Protein AF-X1PSP9-F1 (afdb_monomer_lite)

Foldseek 3Di:
DDPPDPPPPPDPPPPDDLVVLLVLLLVLCCLLVNDPPVCSVVVSVVSVPDDPVRSVVSSVVSNVSSVVSPRPPPPDDPPPDD

Organism: NCBI:txid412755

pLDDT: mean 77.73, std 20.38, range [36.97, 96.44]

Structure (mmCIF, N/CA/C/O backbone):
data_AF-X1PSP9-F1
#
_entry.id   AF-X1PSP9-F1
#
loop_
_atom_site.group_PDB
_atom_site.id
_atom_site.type_symbol
_atom_site.label_atom_id
_atom_site.label_alt_id
_atom_site.label_comp_id
_atom_site.label_asym_id
_atom_site.label_entity_id
_atom_site.label_seq_id
_atom_site.pdbx_PDB_ins_code
_atom_site.Cartn_x
_atom_site.Cartn_y
_atom_site.Cartn_z
_atom_site.occupancy
_atom_site.B_iso_or_equiv
_atom_site.auth_seq_id
_atom_site.auth_comp_id
_atom_site.auth_asym_id
_atom_site.auth_atom_id
_atom_site.pdbx_PDB_model_num
ATOM 1 N N . MET A 1 1 ? 38.404 23.755 14.276 1.00 36.97 1 MET A N 1
ATOM 2 C CA . MET A 1 1 ? 36.950 23.665 14.026 1.00 36.97 1 MET A CA 1
ATOM 3 C C . MET A 1 1 ? 36.545 22.222 14.244 1.00 36.97 1 MET A C 1
ATOM 5 O O . MET A 1 1 ? 36.994 21.367 13.496 1.00 36.97 1 MET A O 1
ATOM 9 N N . VAL A 1 2 ? 35.826 21.939 15.328 1.00 41.50 2 VAL A N 1
ATOM 10 C CA . VAL A 1 2 ? 35.351 20.585 15.637 1.00 41.50 2 VAL A CA 1
ATOM 11 C C . VAL A 1 2 ? 34.062 20.375 14.847 1.00 41.50 2 VAL A C 1
ATOM 13 O O . VAL A 1 2 ? 33.120 21.145 15.009 1.00 41.50 2 VAL A O 1
ATOM 16 N N . GLN A 1 3 ? 34.040 19.381 13.959 1.00 43.03 3 GLN A N 1
ATOM 17 C CA . GLN A 1 3 ? 32.813 18.891 13.332 1.00 43.03 3 GLN A CA 1
ATOM 18 C C . GLN A 1 3 ? 31.948 18.251 14.424 1.00 43.03 3 GLN A C 1
ATOM 20 O O . GLN A 1 3 ? 32.126 17.091 14.781 1.00 43.03 3 GLN A O 1
ATOM 25 N N . THR A 1 4 ? 31.039 19.031 14.999 1.00 46.34 4 THR A N 1
ATOM 26 C CA . THR A 1 4 ? 29.979 18.553 15.890 1.00 46.34 4 THR A CA 1
ATOM 27 C C . THR A 1 4 ? 28.682 18.457 15.107 1.00 46.34 4 THR A C 1
ATOM 29 O O . THR A 1 4 ? 27.793 19.279 15.289 1.00 46.34 4 THR A O 1
ATOM 32 N N . ASP A 1 5 ? 28.568 17.469 14.227 1.00 44.34 5 ASP A N 1
ATOM 33 C CA . ASP A 1 5 ? 27.244 16.971 13.866 1.00 44.34 5 ASP A CA 1
ATOM 34 C C . ASP A 1 5 ? 27.351 15.511 13.422 1.00 44.34 5 ASP A C 1
ATOM 36 O O . ASP A 1 5 ? 27.669 15.187 12.280 1.00 44.34 5 ASP A O 1
ATOM 40 N N . ASN A 1 6 ? 27.136 14.600 14.373 1.00 48.97 6 ASN A N 1
ATOM 41 C CA . ASN A 1 6 ? 26.916 13.188 14.080 1.00 48.97 6 ASN A CA 1
ATOM 42 C C . ASN A 1 6 ? 25.560 13.080 13.389 1.00 48.97 6 ASN A C 1
ATOM 44 O O . ASN A 1 6 ? 24.574 12.894 14.095 1.00 48.97 6 ASN A O 1
ATOM 48 N N . GLY A 1 7 ? 25.533 13.240 12.059 1.00 48.25 7 GLY A N 1
ATOM 49 C CA . GLY A 1 7 ? 24.385 13.127 11.148 1.00 48.25 7 GLY A CA 1
ATOM 50 C C . GLY A 1 7 ? 23.122 12.543 11.775 1.00 48.25 7 GLY A C 1
ATOM 51 O O . GLY A 1 7 ? 22.800 11.369 11.571 1.00 48.25 7 GLY A O 1
ATOM 52 N N . LYS A 1 8 ? 22.415 13.360 12.565 1.00 43.72 8 LYS A N 1
ATOM 53 C CA . LYS A 1 8 ? 21.193 12.948 13.241 1.00 43.72 8 LYS A CA 1
ATOM 54 C C . LYS A 1 8 ? 20.149 12.826 12.148 1.00 43.72 8 LYS A C 1
ATOM 56 O O . LYS A 1 8 ? 19.568 13.820 11.732 1.00 43.72 8 LYS A O 1
ATOM 61 N N . LYS A 1 9 ? 19.936 11.602 11.657 1.00 55.44 9 LYS A N 1
ATOM 62 C CA . LYS A 1 9 ? 18.705 11.275 10.941 1.00 55.44 9 LYS A CA 1
ATOM 63 C C . LYS A 1 9 ? 17.581 11.615 11.908 1.00 55.44 9 LYS A C 1
ATOM 65 O O . LYS A 1 9 ? 17.493 10.991 12.969 1.00 55.44 9 LYS A O 1
ATOM 70 N N . ASP A 1 10 ? 16.806 12.646 11.583 1.00 49.91 10 ASP A N 1
ATOM 71 C CA . ASP A 1 10 ? 15.611 13.000 12.337 1.00 49.91 10 ASP A CA 1
ATOM 72 C C . ASP A 1 10 ? 14.832 11.718 12.622 1.00 49.91 10 ASP A C 1
ATOM 74 O O . ASP A 1 10 ? 14.585 10.910 11.721 1.00 49.91 10 ASP A O 1
ATOM 78 N N . GLN A 1 11 ? 14.515 11.483 13.898 1.00 49.59 11 GLN A N 1
ATOM 79 C CA . GLN A 1 11 ? 13.726 10.320 14.278 1.00 49.59 11 GLN A CA 1
ATOM 80 C C . GLN A 1 11 ? 12.423 10.366 13.486 1.00 49.59 11 GLN A C 1
ATOM 82 O O . GLN A 1 11 ? 11.635 11.306 13.618 1.00 49.59 11 GLN A O 1
ATOM 87 N N . MET A 1 12 ? 12.214 9.355 12.645 1.00 53.69 12 MET A N 1
ATOM 88 C CA . MET A 1 12 ? 11.029 9.251 11.811 1.00 53.69 12 MET A CA 1
ATOM 89 C C . MET A 1 12 ? 9.801 9.245 12.728 1.00 53.69 12 MET A C 1
ATOM 91 O O . MET A 1 12 ? 9.565 8.293 13.472 1.00 53.69 12 MET A O 1
ATOM 95 N N . ARG A 1 13 ? 9.032 10.340 12.723 1.00 49.22 13 ARG A N 1
ATOM 96 C CA . ARG A 1 13 ? 7.785 10.440 13.486 1.00 49.22 13 ARG A CA 1
ATOM 97 C C . ARG A 1 13 ? 6.742 9.549 12.825 1.00 49.22 13 ARG A C 1
ATOM 99 O O . ARG A 1 13 ? 6.062 9.952 11.883 1.00 49.22 13 ARG A O 1
ATOM 106 N N . LEU A 1 14 ? 6.636 8.322 13.322 1.00 52.72 14 LEU A N 1
ATOM 107 C CA . LEU A 1 14 ? 5.685 7.333 12.837 1.00 52.72 14 LEU A CA 1
ATOM 108 C C . LEU A 1 14 ? 4.290 7.642 13.403 1.00 52.72 14 LEU A C 1
ATOM 110 O O . LEU A 1 14 ? 3.905 7.164 14.466 1.00 52.72 14 LEU A O 1
ATOM 114 N N . ASN A 1 15 ? 3.533 8.489 12.707 1.00 56.16 15 ASN A N 1
ATOM 115 C CA . ASN A 1 15 ? 2.136 8.753 13.050 1.00 56.16 15 ASN A CA 1
ATOM 116 C C . ASN A 1 15 ? 1.250 7.702 12.354 1.00 56.16 15 ASN A C 1
ATOM 118 O O . ASN A 1 15 ? 0.825 7.883 11.214 1.00 56.16 15 ASN A O 1
ATOM 122 N N . LEU A 1 16 ? 1.049 6.556 13.013 1.00 66.31 16 LEU A N 1
ATOM 123 C CA . LEU A 1 16 ? 0.371 5.365 12.477 1.00 66.31 16 LEU A CA 1
ATOM 124 C C . LEU A 1 16 ? -1.159 5.437 12.619 1.00 66.31 16 LEU A C 1
ATOM 126 O O . LEU A 1 16 ? -1.786 4.553 13.203 1.00 66.31 16 LEU A O 1
ATOM 130 N N . THR A 1 17 ? -1.796 6.479 12.088 1.00 88.06 17 THR A N 1
ATOM 131 C CA . THR A 1 17 ? -3.253 6.404 11.912 1.00 88.06 17 THR A CA 1
ATOM 132 C C . THR A 1 17 ? -3.571 5.461 10.755 1.00 88.06 17 THR A C 1
ATOM 134 O O . THR A 1 17 ? -2.811 5.362 9.788 1.00 88.06 17 THR A O 1
ATOM 137 N N . ARG A 1 18 ? -4.706 4.760 10.833 1.00 90.38 18 ARG A N 1
ATOM 138 C CA . ARG A 1 18 ? -5.142 3.821 9.789 1.00 90.38 18 ARG A CA 1
ATOM 139 C C . ARG A 1 18 ? -5.233 4.501 8.420 1.00 90.38 18 ARG A C 1
ATOM 141 O O . ARG A 1 18 ? -4.727 3.977 7.435 1.00 90.38 18 ARG A O 1
ATOM 148 N N . GLU A 1 19 ? -5.811 5.696 8.378 1.00 91.50 19 GLU A N 1
ATOM 149 C CA . GLU A 1 19 ? -5.925 6.521 7.169 1.00 91.50 19 GLU A CA 1
ATOM 150 C C . GLU A 1 19 ? -4.554 6.858 6.575 1.00 91.50 19 GLU A C 1
ATOM 152 O O . GLU A 1 19 ? -4.333 6.683 5.377 1.00 91.50 19 GLU A O 1
ATOM 157 N N . ARG A 1 20 ? -3.598 7.264 7.419 1.00 90.00 20 ARG A N 1
ATOM 158 C CA . ARG A 1 20 ? -2.246 7.600 6.969 1.00 90.00 20 ARG A CA 1
ATOM 159 C C . ARG A 1 20 ? -1.475 6.368 6.502 1.00 90.00 20 ARG A C 1
ATOM 161 O O . ARG A 1 20 ? -0.766 6.453 5.505 1.00 90.00 20 ARG A O 1
ATOM 168 N N . ALA A 1 21 ? -1.652 5.222 7.159 1.00 91.81 21 ALA A N 1
ATOM 169 C CA . ALA A 1 21 ? -1.065 3.955 6.728 1.00 91.81 21 ALA A CA 1
ATOM 170 C C . ALA A 1 21 ? -1.584 3.525 5.345 1.00 91.81 21 ALA A C 1
ATOM 172 O O . ALA A 1 21 ? -0.787 3.109 4.502 1.00 91.81 21 ALA A O 1
ATOM 173 N N . LYS A 1 22 ? -2.889 3.686 5.075 1.00 95.00 22 LYS A N 1
ATOM 174 C CA . LYS A 1 22 ? -3.462 3.439 3.742 1.00 95.00 22 LYS A CA 1
ATOM 175 C C . LYS A 1 22 ? -2.859 4.365 2.687 1.00 95.00 22 LYS A C 1
ATOM 177 O O . LYS A 1 22 ? -2.351 3.884 1.676 1.00 95.00 22 LYS A O 1
ATOM 182 N N . ALA A 1 23 ? -2.873 5.674 2.944 1.00 94.31 23 ALA A N 1
ATOM 183 C CA . ALA A 1 23 ? -2.356 6.674 2.013 1.00 94.31 23 ALA A CA 1
ATOM 184 C C . ALA A 1 23 ? -0.873 6.432 1.683 1.00 94.31 23 ALA A C 1
ATOM 186 O O . ALA A 1 23 ? -0.500 6.390 0.512 1.00 94.31 23 ALA A O 1
ATOM 187 N N . GLN A 1 24 ? -0.050 6.172 2.706 1.00 93.62 24 GLN A N 1
ATOM 188 C CA . GLN A 1 24 ? 1.376 5.899 2.527 1.00 93.62 24 GLN A CA 1
ATOM 189 C C . GLN A 1 24 ? 1.623 4.607 1.743 1.00 93.62 24 GLN A C 1
ATOM 191 O O . GLN A 1 24 ? 2.512 4.559 0.898 1.00 93.62 24 GLN A O 1
ATOM 196 N N . THR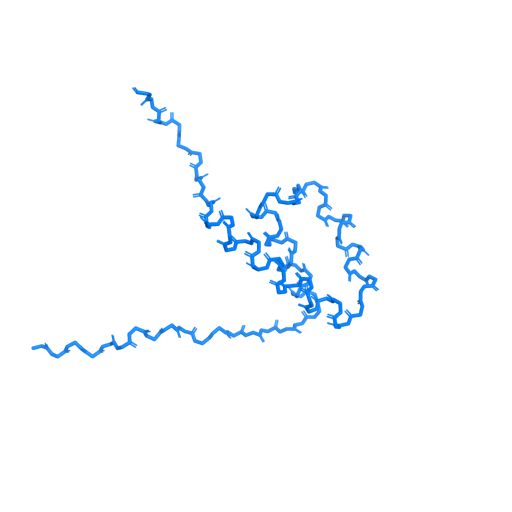 A 1 25 ? 0.830 3.564 1.999 1.00 95.31 25 THR A N 1
ATOM 197 C CA . THR A 1 25 ? 0.918 2.299 1.260 1.00 95.31 25 THR A CA 1
ATOM 198 C C . THR A 1 25 ? 0.652 2.520 -0.228 1.00 95.31 25 THR A C 1
ATOM 200 O O . THR A 1 25 ? 1.424 2.061 -1.065 1.00 95.31 25 THR A O 1
ATOM 203 N N . ILE A 1 26 ? -0.415 3.248 -0.569 1.00 96.25 26 ILE A N 1
ATOM 204 C CA . ILE A 1 26 ? -0.764 3.564 -1.961 1.00 96.25 26 ILE A CA 1
ATOM 205 C C . ILE A 1 26 ? 0.363 4.358 -2.629 1.00 96.25 26 ILE A C 1
ATOM 207 O O . ILE A 1 26 ? 0.796 4.000 -3.721 1.00 96.25 26 ILE A O 1
ATOM 211 N N . GLU A 1 27 ? 0.871 5.399 -1.968 1.00 94.12 27 GLU A N 1
ATOM 212 C CA . GLU A 1 27 ? 1.967 6.225 -2.486 1.00 94.12 27 GLU A CA 1
ATOM 213 C C . GLU A 1 27 ? 3.243 5.412 -2.735 1.00 94.12 27 GLU A C 1
ATOM 215 O O . GLU A 1 27 ? 3.867 5.539 -3.793 1.00 94.12 27 GLU A O 1
ATOM 220 N N . ASN A 1 28 ? 3.607 4.539 -1.793 1.00 93.44 28 ASN A N 1
ATOM 221 C CA . ASN A 1 28 ? 4.768 3.666 -1.918 1.00 93.44 28 ASN A CA 1
ATOM 222 C C . ASN A 1 28 ? 4.628 2.723 -3.120 1.00 93.44 28 ASN A C 1
ATOM 224 O O . ASN A 1 28 ? 5.565 2.590 -3.902 1.00 93.44 28 ASN A O 1
ATOM 228 N N . LEU A 1 29 ? 3.455 2.106 -3.303 1.00 93.62 29 LEU A N 1
ATOM 229 C CA . LEU A 1 29 ? 3.204 1.185 -4.416 1.00 93.62 29 LEU A CA 1
ATOM 230 C C . LEU A 1 29 ? 3.161 1.897 -5.773 1.00 93.62 29 LEU A C 1
ATOM 232 O O . LEU A 1 29 ? 3.625 1.338 -6.764 1.00 93.62 29 LEU A O 1
ATOM 236 N N . VAL A 1 30 ? 2.642 3.128 -5.824 1.00 93.50 30 VAL A N 1
ATOM 237 C CA . VAL A 1 30 ? 2.688 3.961 -7.035 1.00 93.50 30 VAL A CA 1
ATOM 238 C C . VAL A 1 30 ? 4.126 4.333 -7.378 1.00 93.50 30 VAL A C 1
ATOM 240 O O . VAL A 1 30 ? 4.536 4.205 -8.528 1.00 93.50 30 VAL A O 1
ATOM 243 N N . THR A 1 31 ? 4.903 4.761 -6.383 1.00 89.56 31 THR A N 1
ATOM 244 C CA . THR A 1 31 ? 6.316 5.126 -6.564 1.00 89.56 31 THR A CA 1
ATOM 245 C C . THR A 1 31 ? 7.155 3.926 -7.002 1.00 89.56 31 THR A C 1
ATOM 247 O O . THR A 1 31 ? 8.008 4.062 -7.870 1.00 89.56 31 THR A O 1
ATOM 250 N N . ALA A 1 32 ? 6.864 2.738 -6.468 1.00 89.19 32 ALA A N 1
ATOM 251 C CA . ALA A 1 32 ? 7.508 1.489 -6.866 1.00 89.19 32 ALA A CA 1
ATOM 252 C C . ALA A 1 32 ? 7.068 0.972 -8.253 1.00 89.19 32 ALA A C 1
ATOM 254 O O . ALA A 1 32 ? 7.565 -0.054 -8.706 1.00 89.19 32 ALA A O 1
ATOM 255 N N . GLY A 1 33 ? 6.110 1.631 -8.921 1.00 90.12 33 GLY A N 1
ATOM 256 C CA . GLY A 1 33 ? 5.571 1.192 -10.213 1.00 90.12 33 GLY A CA 1
ATOM 257 C C . GLY A 1 33 ? 4.674 -0.051 -10.143 1.00 90.12 33 GLY A C 1
ATOM 258 O O . GLY A 1 33 ? 4.329 -0.611 -11.179 1.00 90.12 33 GLY A O 1
ATOM 259 N N . VAL A 1 34 ? 4.280 -0.478 -8.940 1.00 91.88 34 VAL A N 1
ATOM 260 C CA . VAL A 1 34 ? 3.425 -1.655 -8.704 1.00 91.88 34 VAL A CA 1
ATOM 261 C C . VAL A 1 34 ? 1.947 -1.320 -8.895 1.00 91.88 34 VAL A C 1
ATOM 263 O O . VAL A 1 34 ? 1.168 -2.168 -9.323 1.00 91.88 34 VAL A O 1
ATOM 266 N N . LEU A 1 35 ? 1.553 -0.086 -8.573 1.00 93.62 35 LEU A N 1
ATOM 267 C CA . LEU A 1 35 ? 0.176 0.390 -8.682 1.00 93.62 35 LEU A CA 1
ATOM 268 C C . LEU A 1 35 ? 0.102 1.591 -9.625 1.00 93.62 35 LEU A C 1
ATOM 270 O O . LEU A 1 35 ? 0.842 2.562 -9.469 1.00 93.62 35 LEU A O 1
ATOM 274 N N . LEU A 1 36 ? -0.830 1.583 -10.577 1.00 93.25 36 LEU A N 1
ATOM 275 C CA . LEU A 1 36 ? -1.067 2.762 -11.408 1.00 93.25 36 LEU A CA 1
ATOM 276 C C . LEU A 1 36 ? -1.864 3.812 -10.623 1.00 93.25 36 LEU A C 1
ATOM 278 O O . LEU A 1 36 ? -2.775 3.485 -9.863 1.00 93.25 36 LEU A O 1
ATOM 282 N N . ARG A 1 37 ? -1.604 5.107 -10.861 1.00 90.31 37 ARG A N 1
ATOM 283 C CA . ARG A 1 37 ? -2.340 6.199 -10.184 1.00 90.31 37 ARG A CA 1
ATOM 284 C C . ARG A 1 37 ? -3.861 6.101 -10.359 1.00 90.31 37 ARG A C 1
ATOM 286 O O . ARG A 1 37 ? -4.595 6.398 -9.423 1.00 90.31 37 ARG A O 1
ATOM 293 N N . GLY A 1 38 ? -4.332 5.651 -11.525 1.00 92.12 38 GLY A N 1
ATOM 294 C CA . GLY A 1 38 ? -5.763 5.460 -11.800 1.00 92.12 38 GLY A CA 1
ATOM 295 C C . GLY A 1 38 ? -6.419 4.340 -10.983 1.00 92.12 38 GLY A C 1
ATOM 296 O O . GLY A 1 38 ? -7.641 4.281 -10.888 1.00 92.12 38 GLY A O 1
ATOM 297 N N . GLU A 1 39 ? -5.628 3.465 -10.364 1.00 92.62 39 GLU A N 1
ATOM 298 C CA . GLU A 1 39 ? -6.109 2.318 -9.590 1.00 92.62 39 GLU A CA 1
ATOM 299 C C . GLU A 1 39 ? -6.141 2.590 -8.081 1.00 92.62 39 GLU A C 1
ATOM 301 O O . GLU A 1 39 ? -6.693 1.787 -7.326 1.00 92.62 39 GLU A O 1
ATOM 306 N N . ALA A 1 40 ? -5.611 3.737 -7.642 1.00 93.38 40 ALA A N 1
ATOM 307 C CA . ALA A 1 40 ? -5.474 4.107 -6.236 1.00 93.38 40 ALA A CA 1
ATOM 308 C C . ALA A 1 40 ? -6.795 4.010 -5.457 1.00 93.38 40 ALA A C 1
ATOM 310 O O . ALA A 1 40 ? -6.849 3.341 -4.430 1.00 93.38 40 ALA A O 1
ATOM 311 N N . ALA A 1 41 ? -7.882 4.588 -5.978 1.00 93.81 41 ALA A N 1
ATOM 312 C CA . ALA A 1 41 ? -9.187 4.576 -5.307 1.00 93.81 41 ALA A CA 1
ATOM 313 C C . ALA A 1 41 ? -9.785 3.164 -5.180 1.00 93.81 41 ALA A C 1
ATOM 315 O O . ALA A 1 41 ? -10.491 2.855 -4.220 1.00 93.81 41 ALA A O 1
ATOM 316 N N . ARG A 1 42 ? -9.508 2.282 -6.148 1.00 95.12 42 ARG A N 1
ATOM 317 C CA . ARG A 1 42 ? -9.938 0.880 -6.086 1.00 95.12 42 ARG A CA 1
ATOM 318 C C . ARG A 1 42 ? -9.123 0.123 -5.044 1.00 95.12 42 ARG A C 1
ATOM 320 O O . ARG A 1 42 ? -9.692 -0.651 -4.282 1.00 95.12 42 ARG A O 1
ATOM 327 N N . TYR A 1 43 ? -7.814 0.354 -5.007 1.00 96.12 43 TYR A N 1
ATOM 328 C CA . TYR A 1 43 ? -6.931 -0.293 -4.046 1.00 96.12 43 TYR A CA 1
ATOM 329 C C . TYR A 1 43 ? -7.172 0.199 -2.614 1.00 96.12 43 TYR A C 1
ATOM 331 O O . TYR A 1 43 ? -7.120 -0.597 -1.682 1.00 96.12 43 TYR A O 1
ATOM 339 N N . GLU A 1 44 ? -7.547 1.465 -2.424 1.00 95.81 44 GLU A N 1
ATOM 340 C CA . GLU A 1 44 ? -7.935 1.982 -1.111 1.00 95.81 44 GLU A CA 1
ATOM 341 C C . GLU A 1 44 ? -9.092 1.183 -0.492 1.00 95.81 44 GLU A C 1
ATOM 343 O O . GLU A 1 44 ? -9.008 0.793 0.671 1.00 95.81 44 GLU A O 1
ATOM 348 N N . LYS A 1 45 ? -10.113 0.837 -1.288 1.00 96.06 45 LYS A N 1
ATOM 349 C CA . LYS A 1 45 ? -11.229 -0.010 -0.834 1.00 96.06 45 LYS A CA 1
ATOM 350 C C . LYS A 1 45 ? -10.785 -1.412 -0.417 1.00 96.06 45 LYS A C 1
ATOM 352 O O . LYS A 1 45 ? -11.408 -2.020 0.448 1.00 96.06 45 LYS A O 1
ATOM 357 N N . VAL A 1 46 ? -9.720 -1.938 -1.024 1.00 95.62 46 VAL A N 1
ATOM 358 C CA . VAL A 1 46 ? -9.128 -3.214 -0.598 1.00 95.62 46 VAL A CA 1
ATOM 359 C C . VAL A 1 46 ? -8.483 -3.039 0.774 1.00 95.62 46 VAL A C 1
ATOM 361 O O . VAL A 1 46 ? -8.761 -3.825 1.676 1.00 95.62 46 VAL A O 1
ATOM 364 N N . LEU A 1 47 ? -7.703 -1.972 0.971 1.00 95.62 47 LEU A N 1
ATOM 365 C CA . LEU A 1 47 ? -7.074 -1.670 2.260 1.00 95.62 47 LEU A CA 1
ATOM 366 C C . LEU A 1 47 ? -8.094 -1.403 3.380 1.00 95.62 47 LEU A C 1
ATOM 368 O O . LEU A 1 47 ? -7.808 -1.691 4.541 1.00 95.62 47 LEU A O 1
ATOM 372 N N . ASP A 1 48 ? -9.290 -0.907 3.055 1.00 95.56 48 ASP A N 1
ATOM 373 C CA . ASP A 1 48 ? -10.371 -0.735 4.032 1.00 95.56 48 ASP A CA 1
ATOM 374 C C . ASP A 1 48 ? -10.834 -2.058 4.649 1.00 95.56 48 ASP A C 1
ATOM 376 O O . ASP A 1 48 ? -11.212 -2.073 5.822 1.00 95.56 48 ASP A O 1
ATOM 380 N N . SER A 1 49 ? -10.739 -3.165 3.906 1.00 96.44 49 SER A N 1
ATOM 381 C CA . SER A 1 49 ? -11.096 -4.503 4.395 1.00 96.44 49 SER A CA 1
ATOM 382 C C . SER A 1 49 ? -10.046 -5.138 5.311 1.00 96.44 49 SER A C 1
ATOM 384 O O . SER A 1 49 ? -10.337 -6.132 5.971 1.00 96.44 49 SER A O 1
ATOM 386 N N . TYR A 1 50 ? -8.834 -4.581 5.372 1.00 96.38 50 TYR A N 1
ATOM 387 C CA . TYR A 1 50 ? -7.730 -5.191 6.112 1.00 96.38 50 TYR A CA 1
ATOM 388 C C . TYR A 1 50 ? -7.819 -4.912 7.605 1.00 96.38 50 TYR A C 1
ATOM 390 O O . TYR A 1 50 ? -8.061 -3.783 8.023 1.00 96.38 50 TYR A O 1
ATOM 398 N N . ASP A 1 51 ? -7.530 -5.896 8.445 1.00 94.69 51 ASP A N 1
ATOM 399 C CA . ASP A 1 51 ? -7.286 -5.615 9.857 1.00 94.69 51 ASP A CA 1
ATOM 400 C C . ASP A 1 51 ? -5.971 -4.825 10.055 1.00 94.69 51 ASP A C 1
ATOM 402 O O . ASP A 1 51 ? -5.199 -4.573 9.122 1.00 94.69 51 ASP A O 1
ATOM 406 N N . ASN A 1 52 ? -5.704 -4.385 11.285 1.00 91.44 52 ASN A N 1
ATOM 407 C CA . ASN A 1 52 ? -4.514 -3.580 11.572 1.00 91.44 52 ASN A CA 1
ATOM 408 C C . ASN A 1 52 ? -3.203 -4.355 11.353 1.00 91.44 52 ASN A C 1
ATOM 410 O O . ASN A 1 52 ? -2.192 -3.754 10.984 1.00 91.44 52 ASN A O 1
ATOM 414 N N . THR A 1 53 ? -3.198 -5.675 11.550 1.00 93.38 53 THR A N 1
ATOM 415 C CA . THR A 1 53 ? -2.016 -6.517 11.339 1.00 93.38 53 THR A CA 1
ATOM 416 C C . THR A 1 53 ? -1.723 -6.666 9.849 1.00 93.38 53 THR A C 1
ATOM 418 O O . THR A 1 53 ? -0.578 -6.498 9.427 1.00 93.38 53 THR A O 1
ATOM 421 N N . GLN A 1 54 ? -2.748 -6.924 9.040 1.00 95.69 54 GLN A N 1
ATOM 422 C CA . GLN A 1 54 ? -2.662 -6.981 7.585 1.00 95.69 54 GLN A CA 1
ATOM 423 C C . GLN A 1 54 ? -2.206 -5.638 7.009 1.00 95.69 54 GLN A C 1
ATOM 425 O O . GLN A 1 54 ? -1.250 -5.601 6.233 1.00 95.69 54 GLN A O 1
ATOM 430 N N . LEU A 1 55 ? -2.812 -4.531 7.450 1.00 94.50 55 LEU A N 1
ATOM 431 C CA . LEU A 1 55 ? -2.437 -3.189 7.006 1.00 94.50 55 LEU A CA 1
ATOM 432 C C . LEU A 1 55 ? -0.978 -2.863 7.352 1.00 94.50 55 LEU A C 1
ATOM 434 O O . LEU A 1 55 ? -0.250 -2.343 6.512 1.00 94.50 55 LEU A O 1
ATOM 438 N N . THR A 1 56 ? -0.523 -3.234 8.552 1.00 92.19 56 THR A N 1
ATOM 439 C CA . THR A 1 56 ? 0.878 -3.048 8.966 1.00 92.19 56 THR A CA 1
ATOM 440 C C . THR A 1 56 ? 1.838 -3.853 8.090 1.00 92.19 56 THR A C 1
ATOM 442 O O . THR A 1 56 ? 2.861 -3.327 7.657 1.00 92.19 56 THR A O 1
ATOM 445 N N . ARG A 1 57 ? 1.512 -5.115 7.776 1.00 94.62 57 ARG A N 1
ATOM 446 C CA . ARG A 1 57 ? 2.342 -5.953 6.893 1.00 94.62 57 ARG A CA 1
ATOM 447 C C . ARG A 1 57 ? 2.461 -5.351 5.498 1.00 94.62 57 ARG A C 1
ATOM 449 O O . ARG A 1 57 ? 3.565 -5.258 4.972 1.00 94.62 57 ARG A O 1
ATOM 456 N N . VAL A 1 58 ? 1.346 -4.919 4.914 1.00 94.56 58 VAL A N 1
ATOM 457 C CA . VAL A 1 58 ? 1.348 -4.330 3.567 1.00 94.56 58 VAL A CA 1
ATOM 458 C C . VAL A 1 58 ? 2.076 -2.989 3.553 1.00 94.56 58 VAL A C 1
ATOM 460 O O . VAL A 1 58 ? 2.826 -2.728 2.616 1.00 94.56 58 VAL A O 1
ATOM 463 N N . LEU A 1 59 ? 1.946 -2.179 4.607 1.00 93.81 59 LEU A N 1
ATOM 464 C CA . LEU A 1 59 ? 2.722 -0.951 4.751 1.00 93.81 59 LEU A CA 1
ATOM 465 C C . LEU A 1 59 ? 4.231 -1.241 4.725 1.00 93.81 59 LEU A C 1
ATOM 467 O O . LEU A 1 59 ? 4.948 -0.613 3.948 1.00 93.81 59 LEU A O 1
ATOM 471 N N . LEU A 1 60 ? 4.704 -2.220 5.504 1.00 92.44 60 LEU A N 1
ATOM 472 C CA . LEU A 1 60 ? 6.119 -2.614 5.526 1.00 92.44 60 LEU A CA 1
ATOM 473 C C . LEU A 1 60 ? 6.597 -3.106 4.155 1.00 92.44 60 LEU A C 1
ATOM 475 O O . LEU A 1 60 ? 7.609 -2.622 3.654 1.00 92.44 60 LEU A O 1
ATOM 479 N N . VAL A 1 61 ? 5.844 -4.007 3.518 1.00 94.31 61 VAL A N 1
ATOM 480 C CA . VAL A 1 61 ? 6.194 -4.541 2.191 1.00 94.31 61 VAL A CA 1
ATOM 481 C C . VAL A 1 61 ? 6.204 -3.438 1.134 1.00 94.31 61 VAL A C 1
ATOM 483 O O . VAL A 1 61 ? 7.139 -3.362 0.346 1.00 94.31 61 VAL A O 1
ATOM 486 N N . SER A 1 62 ? 5.218 -2.535 1.137 1.00 93.19 62 SER A N 1
ATO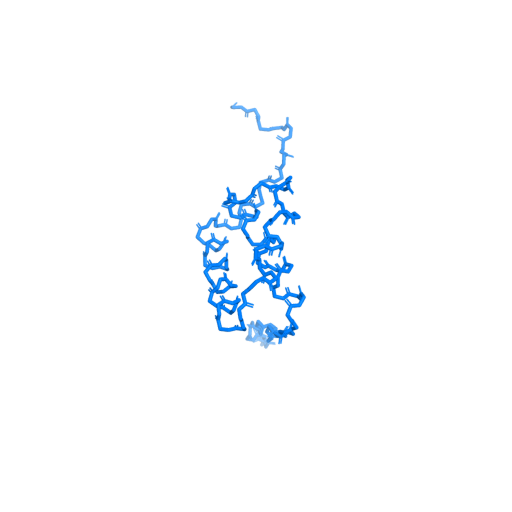M 487 C CA . SER A 1 62 ? 5.188 -1.399 0.205 1.00 93.19 62 SER A CA 1
ATOM 488 C C . SER A 1 62 ? 6.422 -0.512 0.356 1.00 93.19 62 SER A C 1
ATOM 490 O O . SER A 1 62 ? 6.962 -0.021 -0.631 1.00 93.19 62 SER A O 1
ATOM 492 N N . HIS A 1 63 ? 6.892 -0.338 1.592 1.00 91.06 63 HIS A N 1
ATOM 493 C CA . HIS A 1 63 ? 8.080 0.442 1.871 1.00 91.06 63 HIS A CA 1
ATOM 494 C C . HIS A 1 63 ? 9.330 -0.269 1.349 1.00 91.06 63 HIS A C 1
ATOM 496 O O . HIS A 1 63 ? 10.151 0.377 0.713 1.00 91.06 63 HIS A O 1
ATOM 502 N N . MET A 1 64 ? 9.454 -1.585 1.545 1.00 89.50 64 MET A N 1
ATOM 503 C CA . MET A 1 64 ? 10.555 -2.371 0.974 1.00 89.50 64 MET A CA 1
ATOM 504 C C . MET A 1 64 ? 10.579 -2.281 -0.555 1.00 89.50 64 MET A C 1
ATOM 506 O O . MET A 1 64 ? 11.628 -2.010 -1.124 1.00 89.50 64 MET A O 1
A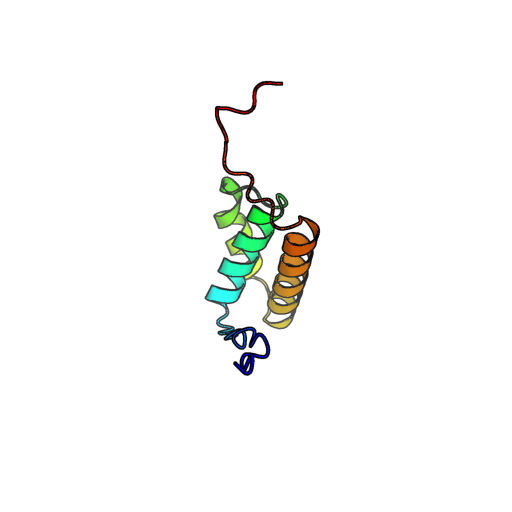TOM 510 N N . LEU A 1 65 ? 9.418 -2.414 -1.204 1.00 88.06 65 LEU A N 1
ATOM 511 C CA . LEU A 1 65 ? 9.288 -2.300 -2.659 1.00 88.06 65 LEU A CA 1
ATOM 512 C C . LEU A 1 65 ? 9.693 -0.915 -3.170 1.00 88.06 65 LEU A C 1
ATOM 514 O O . LEU A 1 65 ? 10.349 -0.809 -4.199 1.00 88.06 65 LEU A O 1
ATOM 518 N N . ARG A 1 66 ? 9.329 0.152 -2.450 1.00 87.06 66 ARG A N 1
ATOM 519 C CA . ARG A 1 66 ? 9.749 1.518 -2.791 1.00 87.06 66 ARG A CA 1
ATOM 520 C C . ARG A 1 66 ? 11.268 1.688 -2.703 1.00 87.06 66 ARG A C 1
ATOM 522 O O . ARG A 1 66 ? 11.848 2.347 -3.560 1.00 87.06 66 ARG A O 1
ATOM 529 N N . GLU A 1 67 ? 11.896 1.119 -1.676 1.00 84.81 67 GLU A N 1
ATOM 530 C CA . GLU A 1 67 ? 13.351 1.186 -1.485 1.00 84.81 67 GLU A CA 1
ATOM 531 C C . GLU A 1 67 ? 14.100 0.328 -2.521 1.00 84.81 67 GLU 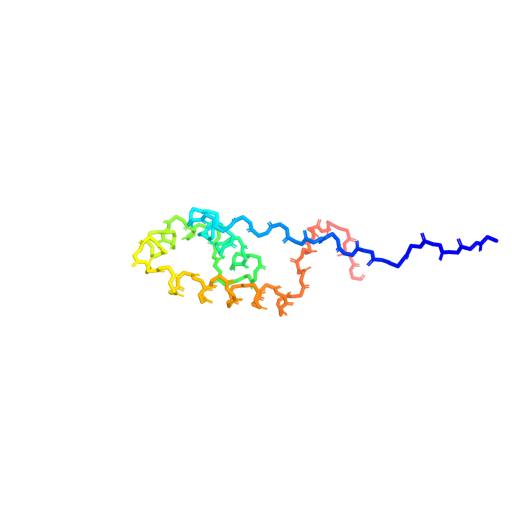A C 1
ATOM 533 O O . GLU A 1 67 ? 15.090 0.789 -3.079 1.00 84.81 67 GLU A O 1
ATOM 538 N N . GLU A 1 68 ? 13.612 -0.878 -2.842 1.00 83.12 68 GLU A N 1
ATOM 539 C CA . GLU A 1 68 ? 14.168 -1.730 -3.911 1.00 83.12 68 GLU A CA 1
ATOM 540 C C . GLU A 1 68 ? 14.000 -1.107 -5.297 1.00 83.12 68 GLU A C 1
ATOM 542 O O . GLU A 1 68 ? 14.901 -1.194 -6.130 1.00 83.12 68 GLU A O 1
ATOM 547 N N . ALA A 1 69 ? 12.877 -0.424 -5.533 1.00 75.75 69 ALA A N 1
ATOM 548 C CA . ALA A 1 69 ? 12.675 0.392 -6.724 1.00 75.75 69 ALA A CA 1
ATOM 549 C C . ALA A 1 69 ? 13.593 1.630 -6.756 1.00 75.75 69 ALA A C 1
ATOM 551 O O . ALA A 1 69 ? 13.596 2.341 -7.754 1.00 75.75 69 ALA A O 1
ATOM 552 N N . GLY A 1 70 ? 14.379 1.877 -5.701 1.00 60.84 70 GLY A N 1
ATOM 553 C CA . GLY A 1 70 ? 15.571 2.718 -5.709 1.00 60.84 70 GLY A CA 1
ATOM 554 C C . GLY A 1 70 ? 15.330 4.207 -5.920 1.00 60.84 70 GLY A C 1
ATOM 555 O O . GLY A 1 70 ? 15.962 4.759 -6.813 1.00 60.84 70 GLY A O 1
ATOM 556 N N . GLU A 1 71 ? 14.432 4.858 -5.161 1.00 53.44 71 GLU A N 1
ATOM 557 C CA . GLU A 1 71 ? 14.126 6.299 -5.325 1.00 53.44 71 GLU A CA 1
ATOM 558 C C . GLU A 1 71 ? 14.086 6.729 -6.812 1.00 53.44 71 GLU A C 1
ATOM 560 O O . GLU A 1 71 ? 14.709 7.716 -7.209 1.00 53.44 71 GLU A O 1
ATOM 565 N N . ILE A 1 72 ? 13.394 5.996 -7.696 1.00 49.91 72 ILE A N 1
ATOM 566 C CA . ILE A 1 72 ? 13.262 6.442 -9.092 1.00 49.91 72 ILE A CA 1
ATOM 567 C C . ILE A 1 72 ? 12.222 7.572 -9.147 1.00 49.91 72 ILE A C 1
ATOM 569 O O . ILE A 1 72 ? 11.130 7.450 -9.693 1.00 49.91 72 ILE A O 1
ATOM 573 N N . TYR A 1 73 ? 12.592 8.734 -8.611 1.00 48.62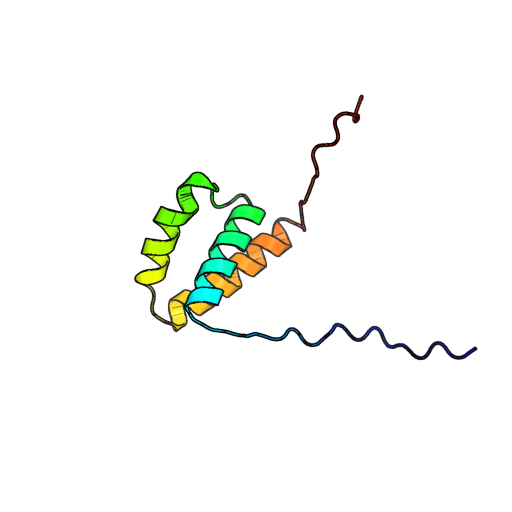 73 TYR A N 1
ATOM 574 C CA . TYR A 1 73 ? 12.224 9.998 -9.220 1.00 48.62 73 TYR A CA 1
ATOM 575 C C . TYR A 1 73 ? 13.199 10.226 -10.381 1.00 48.62 73 TYR A C 1
ATOM 577 O O . TYR A 1 73 ? 14.276 10.794 -10.216 1.00 48.62 73 TYR A O 1
ATOM 585 N N . ARG A 1 74 ? 12.831 9.774 -11.586 1.00 51.88 74 ARG A N 1
ATOM 586 C CA . ARG A 1 74 ? 13.344 10.392 -12.815 1.00 51.88 74 ARG A CA 1
ATOM 587 C C . ARG A 1 74 ? 12.397 11.543 -13.150 1.00 51.88 74 ARG A C 1
ATOM 589 O O . ARG A 1 74 ? 11.333 11.278 -13.712 1.00 51.88 74 ARG A O 1
ATOM 596 N N . PRO A 1 75 ? 12.727 12.807 -12.822 1.00 48.69 75 PRO A N 1
ATOM 597 C CA . PRO A 1 75 ? 12.020 13.908 -13.446 1.00 48.69 75 PRO A CA 1
ATOM 598 C C . PRO A 1 75 ? 12.230 13.773 -14.952 1.00 48.69 75 PRO A C 1
ATOM 600 O O . PRO A 1 75 ? 13.344 13.505 -15.409 1.00 48.69 75 PRO A O 1
ATOM 603 N N . TYR A 1 76 ? 11.156 13.938 -15.716 1.00 50.72 76 TYR A N 1
ATOM 604 C CA . TYR A 1 76 ? 11.247 14.123 -17.157 1.00 50.72 76 TYR A CA 1
ATOM 605 C C . TYR A 1 76 ? 12.289 15.219 -17.451 1.00 50.72 76 TYR A C 1
ATOM 607 O O . TYR A 1 76 ? 12.091 16.373 -17.071 1.00 50.72 76 TYR A O 1
ATOM 615 N N . ARG A 1 77 ? 13.414 14.844 -18.075 1.00 52.94 77 ARG A N 1
ATOM 616 C CA . ARG A 1 77 ? 14.400 15.772 -18.643 1.00 52.94 77 ARG A CA 1
ATOM 617 C C . ARG A 1 77 ? 14.158 15.835 -20.153 1.00 52.94 77 ARG A C 1
ATOM 619 O O . ARG A 1 77 ? 14.459 14.848 -20.823 1.00 52.94 77 ARG A O 1
ATOM 626 N N . PRO A 1 78 ? 13.612 16.933 -20.701 1.00 54.22 78 PRO A N 1
ATOM 627 C CA . PRO A 1 78 ? 13.432 17.094 -22.149 1.00 54.22 78 PRO A CA 1
ATOM 628 C C . PRO A 1 78 ? 14.748 17.144 -22.959 1.00 54.22 78 PRO A C 1
ATOM 630 O O . PRO A 1 78 ? 14.712 17.222 -24.183 1.00 54.22 78 PRO A O 1
ATOM 633 N N . ASP A 1 79 ? 15.898 17.111 -22.292 1.00 55.59 79 ASP A N 1
ATOM 634 C CA . ASP A 1 79 ? 17.215 17.469 -22.817 1.00 55.59 79 ASP A CA 1
ATOM 635 C C . ASP A 1 79 ? 18.258 16.331 -22.767 1.00 55.59 79 ASP A C 1
ATOM 637 O O . ASP A 1 79 ? 19.424 16.548 -23.087 1.00 55.59 79 ASP A O 1
ATOM 641 N N . ALA A 1 80 ? 17.854 15.091 -22.468 1.00 56.03 80 ALA A N 1
ATOM 642 C CA . ALA A 1 80 ? 18.709 13.926 -22.713 1.00 56.03 80 ALA A CA 1
ATOM 643 C C . ALA A 1 80 ? 18.686 13.564 -24.211 1.00 56.03 80 ALA A C 1
ATOM 645 O O . ALA A 1 80 ? 17.855 12.776 -24.658 1.00 56.03 80 ALA A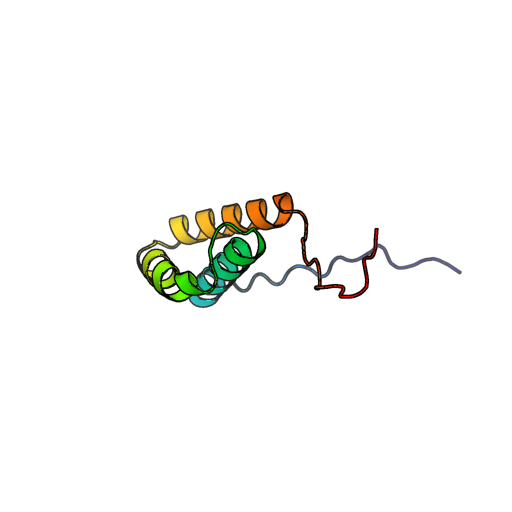 O 1
ATOM 646 N N . ARG A 1 81 ? 19.571 14.196 -24.989 1.00 48.16 81 ARG A N 1
ATOM 647 C CA . ARG A 1 81 ? 19.973 13.716 -26.317 1.00 48.16 81 ARG A CA 1
ATOM 648 C C . ARG A 1 81 ? 21.174 12.782 -26.158 1.00 48.16 81 ARG A C 1
ATOM 650 O O . ARG A 1 81 ? 22.057 13.091 -25.359 1.00 48.16 81 ARG A O 1
ATOM 657 N N . ASP A 1 82 ? 21.117 11.671 -26.891 1.00 58.97 82 ASP A N 1
ATOM 658 C CA . ASP A 1 82 ? 22.123 10.600 -26.983 1.00 58.97 82 ASP A CA 1
ATOM 659 C C . ASP A 1 82 ? 23.556 11.100 -27.232 1.00 58.97 82 ASP A C 1
ATOM 661 O O . ASP A 1 82 ? 23.724 12.081 -27.999 1.00 58.97 82 ASP A O 1
#

Sequence (82 aa):
MVQTDNGKKDQMRLNLTRERAKAQTIENLVTAGVLLRGEAARYEKVLDSYDNTQLTRVLLVSHMLREEAGEIYRPYRPDARD

Radius of gyration: 17.12 Å; chains: 1; bounding box: 48×31×43 Å

Secondary structure (DSSP, 8-state):
-----------------HHHHHHHHHHHHHHTTSS-GGGHHHHHHHHHT--HHHHHHHHHHHHHHHHHTT-------TT---